Protein AF-A0A499UM05-F1 (afdb_monomer)

Secondary structure (DSSP, 8-state):
--HHHHHHHHHSGGGTT--HHHHHHHTTSSEEE-TTSPEEE-SHHHHHHHHT-TT----GGGS-GGG--S---S-TTSPPPGGGPPTTHHHHHHHHHHTTTSTTTSTTHHHHTHHHHHHHHHHHHHHHHHTTS------PPPPPPP-

Radius of gyration: 26.65 Å; Cα contacts (8 Å, |Δi|>4): 86; chains: 1; bounding box: 90×39×51 Å

Mean predicted aligned error: 11.07 Å

pLDDT: mean 81.7, std 16.02, range [41.0, 98.25]

Sequence (147 aa):
MTSVALLGQILDYANRADPYPLYAELRRTPVVRDESGPYLVSTYWEIHSLLHDPRVSSDIRNLAPEAKTGPRTDDPDLPPSFIRLDPPDHDRLRRLIMRTYGPPHSPRRVYGLHGEISGIVSGLIDRFRGGSGSTSSTTSPTPSPSP

Solvent-accessible surface area (backbone atoms only — not comparable to full-atom values): 9296 Å² total; per-residue (Å²): 132,57,67,61,62,51,53,52,48,66,71,32,75,88,32,66,87,65,46,60,67,58,52,55,58,44,43,77,52,41,71,40,75,34,94,70,54,47,76,48,72,58,37,70,70,63,48,55,50,51,78,69,36,89,87,60,73,58,29,71,88,74,51,54,81,66,49,75,77,72,84,79,85,66,60,87,92,49,81,77,62,59,84,38,41,47,81,68,60,23,59,54,50,49,54,62,58,40,41,68,57,30,69,91,72,19,69,54,49,66,66,63,45,48,63,61,53,50,50,54,52,50,55,55,53,51,51,64,65,61,70,79,72,78,86,76,76,88,75,82,8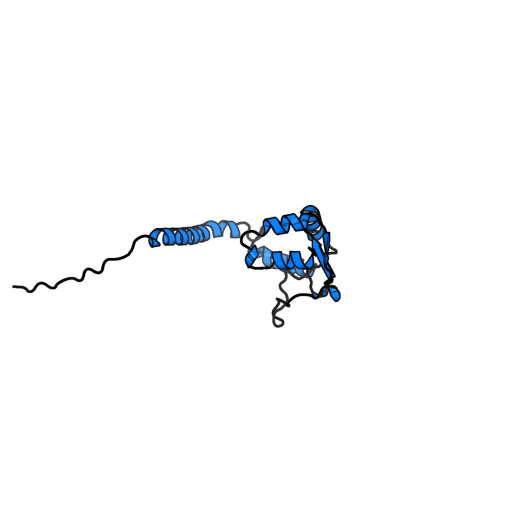5,80,87,82,85,83,133

InterPro domains:
  IPR036396 Cytochrome P450 superfamily [G3DSA:1.10.630.10] (3-140)
  IPR036396 Cytochrome P450 superfamily [SSF48264] (17-131)

Organism: NCBI:txid68175

Structure (mmCIF, N/CA/C/O backbone):
data_AF-A0A499UM05-F1
#
_entry.id   AF-A0A499UM05-F1
#
loop_
_atom_site.group_PDB
_atom_site.id
_atom_site.type_symbol
_atom_site.label_atom_id
_atom_site.label_alt_id
_atom_site.label_comp_id
_atom_site.label_asym_id
_atom_site.label_entity_id
_atom_site.label_seq_id
_atom_site.pdbx_PDB_ins_code
_atom_site.Cartn_x
_atom_site.Cartn_y
_atom_site.Cartn_z
_atom_site.occupancy
_atom_site.B_iso_or_equiv
_atom_site.auth_seq_id
_atom_site.auth_comp_id
_atom_site.auth_asym_id
_atom_site.auth_atom_id
_atom_site.pdbx_PDB_model_num
ATOM 1 N N . MET A 1 1 ? -1.057 -12.951 -24.882 1.00 57.72 1 MET A N 1
ATOM 2 C CA . MET A 1 1 ? -1.566 -11.581 -24.645 1.00 57.72 1 MET A CA 1
ATOM 3 C C . MET A 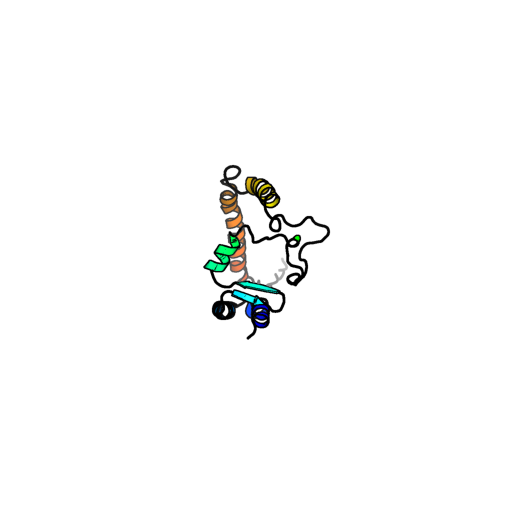1 1 ? -0.384 -10.681 -24.328 1.00 57.72 1 MET A C 1
ATOM 5 O O . MET A 1 1 ? 0.582 -11.185 -23.773 1.00 57.72 1 MET A O 1
ATOM 9 N N . THR A 1 2 ? -0.421 -9.401 -24.700 1.00 68.88 2 THR A N 1
ATOM 10 C CA . THR A 1 2 ? 0.614 -8.431 -24.292 1.00 68.88 2 THR A CA 1
ATOM 11 C C . THR A 1 2 ? 0.442 -8.053 -22.814 1.00 68.88 2 THR A C 1
ATOM 13 O O . THR A 1 2 ? -0.646 -8.228 -22.257 1.00 68.88 2 THR A O 1
ATOM 16 N N . SER A 1 3 ? 1.491 -7.531 -22.166 1.00 68.19 3 SER A N 1
ATOM 17 C CA . SER A 1 3 ? 1.424 -7.066 -20.767 1.00 68.19 3 SER A CA 1
ATOM 18 C C . SER A 1 3 ? 0.382 -5.967 -20.562 1.00 68.19 3 SER A C 1
ATOM 20 O O . SER A 1 3 ? -0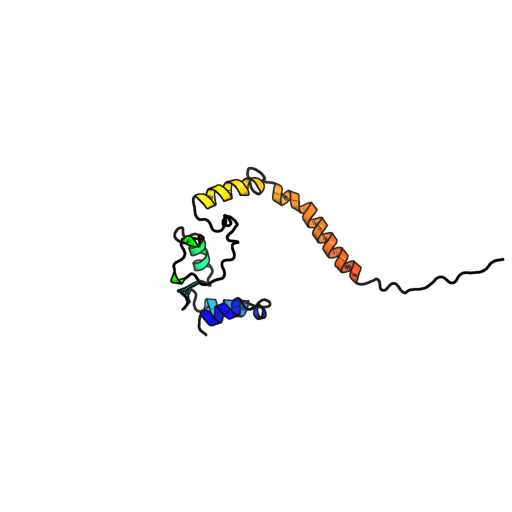.351 -6.010 -19.577 1.00 68.19 3 SER A O 1
ATOM 22 N N . VAL A 1 4 ? 0.262 -5.048 -21.527 1.00 70.56 4 VAL A N 1
ATOM 23 C CA . VAL A 1 4 ? -0.712 -3.945 -21.537 1.00 70.56 4 VAL A CA 1
ATOM 24 C C . VAL A 1 4 ? -2.141 -4.484 -21.439 1.00 70.56 4 VAL A C 1
ATOM 26 O O . VAL A 1 4 ? -2.931 -4.051 -20.600 1.00 70.56 4 VAL A O 1
ATOM 29 N N . ALA A 1 5 ? -2.472 -5.468 -22.283 1.00 77.81 5 ALA A N 1
ATOM 30 C CA . ALA A 1 5 ? -3.805 -6.061 -22.324 1.00 77.81 5 ALA A CA 1
ATOM 31 C C . ALA A 1 5 ? -4.138 -6.799 -21.019 1.00 77.81 5 ALA A C 1
ATOM 33 O O . ALA A 1 5 ? -5.278 -6.759 -20.559 1.00 77.81 5 ALA A O 1
ATOM 34 N N . LEU A 1 6 ? -3.141 -7.439 -20.400 1.00 83.75 6 LEU A N 1
ATOM 35 C CA . LEU A 1 6 ? -3.309 -8.137 -19.129 1.00 83.75 6 LEU A CA 1
ATOM 36 C C . LEU A 1 6 ? -3.490 -7.164 -17.954 1.00 83.75 6 LEU A C 1
ATOM 38 O O . LEU A 1 6 ? -4.374 -7.371 -17.126 1.00 83.75 6 LEU A O 1
ATOM 42 N N . LEU A 1 7 ? -2.714 -6.076 -17.898 1.00 82.62 7 LEU A N 1
ATOM 43 C CA . LEU A 1 7 ? -2.872 -5.033 -16.880 1.00 82.62 7 LEU A CA 1
ATOM 44 C C . LEU A 1 7 ? -4.244 -4.353 -16.980 1.00 82.62 7 LEU A C 1
ATOM 46 O O . LEU A 1 7 ? -4.902 -4.153 -15.961 1.00 82.62 7 LEU A O 1
ATOM 50 N N . GLY A 1 8 ? -4.708 -4.062 -18.199 1.00 85.44 8 GLY A N 1
ATOM 51 C CA . GLY A 1 8 ? -6.051 -3.529 -18.433 1.00 85.44 8 GLY A CA 1
ATOM 52 C C . GLY A 1 8 ? -7.148 -4.442 -17.879 1.00 85.44 8 GLY A C 1
ATOM 53 O O . GLY A 1 8 ? -8.034 -3.968 -17.174 1.00 85.44 8 GLY A O 1
ATOM 54 N N . GLN A 1 9 ? -7.050 -5.756 -18.109 1.00 89.88 9 GLN A N 1
ATOM 55 C CA . GLN A 1 9 ? -7.994 -6.729 -17.546 1.00 89.88 9 GLN A CA 1
ATOM 56 C C . GLN A 1 9 ? -7.924 -6.816 -16.018 1.00 89.88 9 GLN A C 1
ATOM 58 O O . GLN A 1 9 ? -8.962 -6.928 -15.374 1.00 89.88 9 GLN A O 1
ATOM 63 N N . ILE A 1 10 ? -6.729 -6.737 -15.428 1.00 88.25 10 ILE A N 1
ATOM 64 C CA . ILE A 1 10 ? -6.552 -6.734 -13.967 1.00 88.25 10 ILE A CA 1
ATOM 65 C C . ILE A 1 10 ? -7.239 -5.519 -13.326 1.00 88.25 10 ILE A C 1
ATOM 67 O O . ILE A 1 10 ? -7.791 -5.630 -12.232 1.00 88.25 10 ILE A O 1
ATOM 71 N N . LEU A 1 11 ? -7.197 -4.359 -13.986 1.00 88.00 11 LEU A N 1
ATOM 72 C CA . LEU A 1 11 ? -7.807 -3.123 -13.488 1.00 88.00 11 LEU A CA 1
ATOM 73 C C . LEU A 1 11 ? -9.311 -3.024 -13.792 1.00 88.00 11 LEU A C 1
ATOM 75 O O . LEU A 1 11 ? -10.009 -2.237 -13.142 1.00 88.00 11 LEU A O 1
ATOM 79 N N . ASP A 1 12 ? -9.811 -3.816 -14.744 1.00 92.00 12 ASP A N 1
ATOM 80 C CA . ASP A 1 12 ? -11.223 -3.862 -15.116 1.00 92.00 12 ASP A CA 1
ATOM 81 C C . ASP A 1 12 ? -12.094 -4.305 -13.931 1.00 92.00 12 ASP A C 1
ATOM 83 O O . ASP A 1 12 ? -11.835 -5.301 -13.247 1.00 92.00 12 ASP A O 1
ATOM 87 N N . TYR A 1 13 ? -13.174 -3.559 -13.704 1.00 93.56 13 TYR A N 1
ATOM 88 C CA . TYR A 1 13 ? -14.158 -3.857 -12.675 1.00 93.56 13 TYR A CA 1
ATOM 89 C C . TYR A 1 13 ? -14.764 -5.258 -12.844 1.00 93.56 13 TYR A C 1
ATOM 91 O O . TYR A 1 13 ? -15.038 -5.918 -11.841 1.00 93.56 13 TYR A O 1
ATOM 99 N N . ALA A 1 14 ? -14.918 -5.733 -14.085 1.00 94.88 14 ALA A N 1
ATOM 100 C CA . ALA A 1 14 ? -15.485 -7.044 -14.391 1.00 94.88 14 ALA A CA 1
ATOM 101 C C . ALA A 1 14 ? -14.694 -8.210 -13.768 1.00 94.88 14 ALA A C 1
ATOM 103 O O . ALA A 1 14 ? -15.288 -9.220 -13.396 1.00 94.88 14 ALA A O 1
ATOM 104 N N . ASN A 1 15 ? -13.377 -8.059 -13.588 1.00 94.56 15 ASN A N 1
ATOM 105 C CA . ASN A 1 15 ? -12.511 -9.115 -13.057 1.00 94.56 15 ASN A CA 1
ATOM 106 C C . ASN A 1 15 ? -12.272 -9.006 -11.543 1.00 94.56 15 ASN A C 1
ATOM 108 O O . ASN A 1 15 ? -11.608 -9.861 -10.964 1.00 94.56 15 ASN A O 1
ATOM 112 N N . ARG A 1 16 ? -12.824 -7.991 -10.859 1.00 93.56 16 ARG A N 1
ATOM 113 C CA . ARG A 1 16 ? -12.594 -7.782 -9.414 1.00 93.56 16 ARG A CA 1
ATOM 114 C C . ARG A 1 16 ? -13.112 -8.913 -8.532 1.00 93.56 16 ARG A C 1
ATOM 116 O O . ARG A 1 16 ? -12.599 -9.089 -7.432 1.00 93.56 16 ARG A O 1
ATOM 123 N N . ALA A 1 17 ? -14.131 -9.638 -8.991 1.00 96.50 17 ALA A N 1
ATOM 124 C CA . ALA A 1 17 ? -14.686 -10.767 -8.253 1.00 96.50 17 ALA A CA 1
ATOM 125 C C . ALA A 1 17 ? -13.699 -11.945 -8.172 1.00 96.50 17 ALA A C 1
ATOM 127 O O . ALA A 1 17 ? -13.653 -12.619 -7.147 1.00 96.50 17 ALA A O 1
ATOM 128 N N . ASP A 1 18 ? -12.901 -12.163 -9.223 1.00 95.88 18 ASP A N 1
ATOM 129 C CA . ASP A 1 18 ? -11.871 -13.203 -9.270 1.00 95.88 18 ASP A CA 1
ATOM 130 C C . ASP A 1 18 ? -10.673 -12.779 -10.148 1.00 95.88 18 ASP A C 1
ATOM 132 O O . ASP A 1 18 ? -10.562 -13.173 -11.312 1.00 95.88 18 ASP A O 1
ATOM 136 N N . PRO A 1 19 ? -9.747 -11.960 -9.614 1.00 95.12 19 PRO A N 1
ATOM 137 C CA . PRO A 1 19 ? -8.576 -11.504 -10.363 1.00 95.12 19 PRO A CA 1
ATOM 138 C C . PRO A 1 19 ? -7.426 -12.526 -10.348 1.00 95.12 19 PRO A C 1
ATOM 140 O O . PRO A 1 19 ? -6.406 -12.340 -11.018 1.00 95.12 19 PRO A O 1
ATOM 143 N N . TYR A 1 20 ? -7.539 -13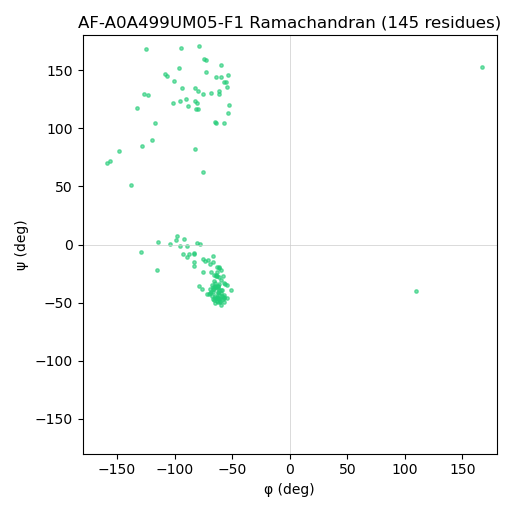.605 -9.567 1.00 95.19 20 TYR A N 1
ATOM 144 C CA . TYR A 1 20 ? -6.433 -14.526 -9.305 1.00 95.19 20 TYR A CA 1
ATOM 145 C C . TYR A 1 20 ? -5.933 -15.289 -10.542 1.00 95.19 20 TYR A C 1
ATOM 147 O O . TYR A 1 20 ? -4.709 -15.449 -10.649 1.00 95.19 20 TYR A O 1
ATOM 155 N N . PRO A 1 21 ? -6.789 -15.706 -11.500 1.00 95.31 21 PRO A N 1
ATOM 156 C CA . PRO A 1 21 ? -6.336 -16.281 -12.765 1.00 95.31 21 PRO A CA 1
ATOM 157 C C . PRO A 1 21 ? -5.451 -15.320 -13.570 1.00 95.31 21 PRO A C 1
ATOM 159 O O . PRO A 1 21 ? -4.426 -15.736 -14.110 1.00 95.31 21 PRO A O 1
ATOM 162 N N . LEU A 1 22 ? -5.782 -14.024 -13.586 1.00 93.06 22 LEU A N 1
ATOM 163 C CA . LEU A 1 22 ? -4.992 -13.003 -14.283 1.00 93.06 22 LEU A CA 1
ATOM 164 C C . LEU A 1 22 ? -3.635 -12.786 -13.606 1.00 93.06 22 LEU A C 1
ATOM 166 O O . LEU A 1 22 ? -2.608 -12.703 -14.279 1.00 93.06 22 LEU A O 1
ATOM 170 N N . TYR A 1 23 ? -3.593 -12.774 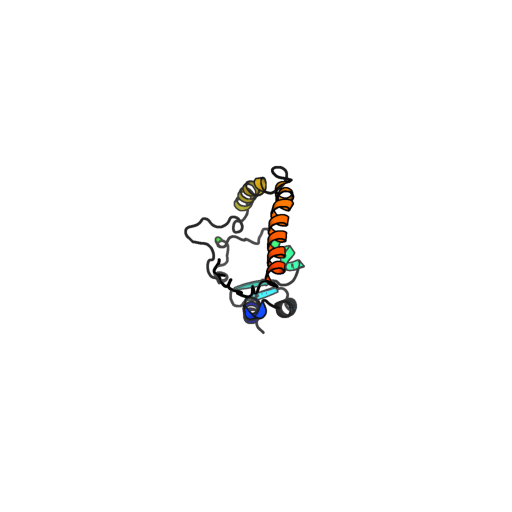-12.270 1.00 92.44 23 TYR A N 1
ATOM 171 C CA . TYR A 1 23 ? -2.321 -12.743 -11.545 1.00 92.44 23 TYR A CA 1
ATOM 172 C C . TYR A 1 23 ? -1.483 -14.008 -11.771 1.00 92.44 23 TYR A C 1
ATOM 174 O O . TYR A 1 23 ? -0.254 -13.932 -11.779 1.00 92.44 23 TYR A O 1
ATOM 182 N N . ALA A 1 24 ? -2.115 -15.173 -11.942 1.00 93.31 24 ALA A N 1
ATOM 183 C CA . ALA A 1 24 ? -1.412 -16.414 -12.256 1.00 93.31 24 ALA A CA 1
ATOM 184 C C . ALA A 1 24 ? -0.772 -16.368 -13.647 1.00 93.31 24 ALA A C 1
ATOM 186 O O . ALA A 1 24 ? 0.378 -16.782 -13.788 1.00 93.31 24 ALA A O 1
ATOM 187 N N . GLU A 1 25 ? -1.476 -15.812 -14.636 1.00 91.50 25 GLU A N 1
ATOM 188 C CA . GLU A 1 25 ? -0.916 -15.553 -15.963 1.00 91.50 25 GLU A CA 1
ATOM 189 C C . GLU A 1 25 ? 0.264 -14.585 -15.882 1.00 91.50 25 GLU A C 1
ATOM 191 O O . GLU A 1 25 ? 1.342 -14.866 -16.404 1.00 91.50 25 GLU A O 1
ATOM 196 N N . LEU A 1 26 ? 0.104 -13.484 -15.145 1.00 88.94 26 LEU A N 1
ATOM 197 C CA . LEU A 1 26 ? 1.143 -12.469 -15.026 1.00 88.94 26 LEU A CA 1
ATOM 198 C C . LEU A 1 26 ? 2.431 -13.016 -14.389 1.00 88.94 26 LEU A C 1
ATOM 200 O O . LEU A 1 26 ? 3.532 -12.635 -14.780 1.00 88.94 26 LEU A O 1
ATOM 204 N N . ARG A 1 27 ? 2.317 -13.954 -13.443 1.00 91.75 27 ARG A N 1
ATOM 205 C CA . ARG A 1 27 ? 3.472 -14.614 -12.811 1.00 91.75 27 ARG A CA 1
ATOM 206 C C . ARG A 1 27 ? 4.281 -15.506 -13.753 1.00 91.75 27 ARG A C 1
ATOM 208 O O . ARG A 1 27 ? 5.408 -15.848 -13.409 1.00 91.75 27 ARG A O 1
ATOM 215 N N . ARG A 1 28 ? 3.759 -15.870 -14.933 1.00 91.44 28 ARG A N 1
ATOM 216 C CA . ARG A 1 28 ? 4.524 -16.618 -15.952 1.00 91.44 28 ARG A CA 1
ATOM 217 C C . ARG A 1 28 ? 5.644 -15.781 -16.564 1.00 91.44 28 ARG A C 1
ATOM 219 O O . ARG A 1 28 ? 6.628 -16.347 -17.028 1.00 91.44 28 ARG A O 1
ATOM 226 N N . THR A 1 29 ? 5.514 -14.454 -16.517 1.00 89.12 29 THR A N 1
ATOM 227 C CA . THR A 1 29 ? 6.562 -13.511 -16.921 1.00 89.12 29 THR A CA 1
ATOM 228 C C . THR A 1 29 ? 6.775 -12.507 -15.780 1.00 89.12 29 THR A C 1
ATOM 230 O O . THR A 1 29 ? 6.142 -11.456 -15.762 1.00 89.12 29 THR A O 1
ATOM 233 N N . PRO A 1 30 ? 7.614 -12.845 -14.780 1.00 84.88 30 PRO A N 1
ATOM 234 C CA . PRO A 1 30 ? 7.698 -12.142 -13.493 1.00 84.88 30 PRO A CA 1
ATOM 235 C C . PRO A 1 30 ? 7.945 -10.632 -13.560 1.00 84.88 30 PRO A C 1
ATOM 237 O O . PRO A 1 30 ? 7.441 -9.885 -12.721 1.00 84.88 30 PRO A O 1
ATOM 240 N N . VAL A 1 31 ? 8.727 -10.197 -14.550 1.00 90.75 31 VAL A N 1
ATOM 241 C CA . VAL A 1 31 ? 9.059 -8.796 -14.804 1.00 90.75 31 VAL A CA 1
ATOM 242 C C . VAL A 1 31 ? 8.858 -8.531 -16.286 1.00 90.75 31 VAL A C 1
ATOM 244 O O . VAL A 1 31 ? 9.544 -9.121 -17.122 1.00 90.75 31 VAL A O 1
ATOM 247 N N . VAL A 1 32 ? 7.927 -7.639 -16.617 1.00 87.12 32 VAL A N 1
ATOM 248 C CA . VAL A 1 32 ? 7.668 -7.229 -18.000 1.00 87.12 32 VAL A CA 1
ATOM 249 C C . VAL A 1 32 ? 7.740 -5.721 -18.095 1.00 87.12 32 VAL A C 1
ATOM 251 O O . VAL A 1 32 ? 7.109 -5.016 -17.313 1.00 87.12 32 VAL A O 1
ATOM 254 N N . ARG A 1 33 ? 8.508 -5.220 -19.062 1.00 83.56 33 ARG A N 1
ATOM 255 C CA . ARG A 1 33 ? 8.458 -3.808 -19.419 1.00 83.56 33 ARG A CA 1
ATOM 256 C C . ARG A 1 33 ? 7.261 -3.585 -20.326 1.00 83.56 33 ARG A C 1
ATOM 258 O O . ARG A 1 33 ? 7.163 -4.204 -21.382 1.00 83.56 33 ARG A O 1
ATOM 265 N N . ASP A 1 34 ? 6.373 -2.712 -19.895 1.00 75.94 34 ASP A N 1
ATOM 266 C CA . ASP A 1 34 ? 5.221 -2.316 -20.672 1.00 75.94 34 ASP A CA 1
ATOM 267 C C . ASP A 1 34 ? 5.629 -1.414 -21.842 1.00 75.94 34 ASP A C 1
ATOM 269 O O . ASP A 1 34 ? 6.585 -0.638 -21.746 1.00 75.94 34 ASP A O 1
ATOM 273 N N . GLU A 1 35 ? 4.889 -1.490 -22.948 1.00 74.19 35 GLU A N 1
ATOM 274 C CA . GLU A 1 35 ? 5.127 -0.639 -24.122 1.00 74.19 35 GLU A CA 1
ATOM 275 C C . GLU A 1 35 ? 4.947 0.848 -23.790 1.00 74.19 35 GLU A C 1
ATOM 277 O O . GLU A 1 35 ? 5.614 1.695 -24.382 1.00 74.19 35 GLU A O 1
ATOM 282 N N . SER A 1 36 ? 4.110 1.166 -22.793 1.00 69.06 36 SER A N 1
ATOM 283 C CA . SER A 1 36 ? 3.931 2.530 -22.289 1.00 69.06 36 SER A CA 1
ATOM 284 C C . SER A 1 36 ? 5.057 3.013 -21.366 1.00 69.06 36 SER A C 1
ATOM 286 O O . SER A 1 36 ? 4.992 4.136 -20.882 1.00 69.06 36 SER A O 1
ATOM 288 N N . GLY A 1 37 ? 6.089 2.196 -21.109 1.00 73.19 37 GLY A N 1
ATOM 289 C CA . GLY A 1 37 ? 7.259 2.566 -20.306 1.00 73.19 37 GLY A CA 1
ATOM 290 C C . GLY A 1 37 ? 7.411 1.909 -18.921 1.00 73.19 37 GLY A C 1
ATOM 291 O O . GLY A 1 37 ? 8.557 1.579 -18.588 1.00 73.19 37 GLY A O 1
ATOM 292 N N . PRO A 1 38 ? 6.357 1.702 -18.100 1.00 79.50 38 PRO A N 1
ATOM 293 C CA . PRO A 1 38 ? 6.510 1.183 -16.742 1.00 79.50 38 PRO A CA 1
ATOM 294 C C . PRO A 1 38 ? 6.869 -0.307 -16.717 1.00 79.50 38 PRO A C 1
ATOM 296 O O . PRO A 1 38 ? 6.612 -1.054 -17.657 1.00 79.50 38 PRO A O 1
ATOM 299 N N . TYR A 1 39 ? 7.447 -0.758 -15.604 1.00 87.44 39 TYR A N 1
ATOM 300 C CA . TYR A 1 39 ? 7.668 -2.181 -15.349 1.00 87.44 39 TYR A CA 1
ATOM 301 C C . TYR A 1 39 ? 6.508 -2.763 -14.548 1.00 87.44 39 TYR A C 1
ATOM 303 O O . TYR A 1 39 ? 6.088 -2.199 -13.538 1.00 87.44 39 TYR A O 1
ATOM 311 N N . LEU A 1 40 ? 6.035 -3.927 -14.975 1.00 88.31 40 LEU A N 1
ATOM 312 C CA . LEU A 1 40 ? 5.080 -4.747 -14.253 1.00 88.31 40 LEU A CA 1
ATOM 313 C C . LEU A 1 40 ? 5.825 -5.897 -13.576 1.00 88.31 40 LEU A C 1
ATOM 315 O O . LEU A 1 40 ? 6.505 -6.676 -14.243 1.00 88.31 40 LEU A O 1
ATOM 319 N N . VAL A 1 41 ? 5.697 -5.985 -12.253 1.00 92.81 41 VAL A N 1
ATOM 320 C CA . VAL A 1 41 ? 6.388 -6.966 -11.406 1.00 92.81 41 VAL A CA 1
ATOM 321 C C . VAL A 1 41 ? 5.348 -7.765 -10.631 1.00 92.81 41 VAL A C 1
ATOM 323 O O . VAL A 1 41 ? 4.458 -7.177 -10.019 1.00 92.81 41 VAL A O 1
ATOM 326 N N . SER A 1 42 ? 5.422 -9.097 -10.678 1.00 92.50 42 SER A N 1
ATOM 327 C CA . SER A 1 42 ? 4.295 -9.958 -10.276 1.00 92.50 42 SER A CA 1
ATOM 328 C C . SER A 1 42 ? 4.622 -11.063 -9.275 1.00 92.50 42 SER A C 1
ATOM 330 O O . SER A 1 42 ? 3.719 -11.744 -8.777 1.00 92.50 42 SER A O 1
ATOM 332 N N . THR A 1 43 ? 5.897 -11.241 -8.950 1.00 94.06 43 THR A N 1
ATOM 333 C CA . THR A 1 43 ? 6.394 -12.277 -8.045 1.00 94.06 43 THR A CA 1
ATOM 334 C C . THR A 1 43 ? 6.850 -11.685 -6.716 1.00 94.06 43 THR A C 1
ATOM 336 O O . THR A 1 43 ? 7.330 -10.556 -6.628 1.00 94.06 43 THR A O 1
ATOM 339 N N . TYR A 1 44 ? 6.661 -12.462 -5.648 1.00 95.12 44 TYR A N 1
ATOM 340 C CA . TYR A 1 44 ? 6.841 -11.994 -4.275 1.00 95.12 44 TYR A CA 1
ATOM 341 C C . TYR A 1 44 ? 8.245 -11.446 -4.002 1.00 95.12 44 TYR A C 1
ATOM 343 O O . TYR A 1 44 ? 8.372 -10.371 -3.423 1.00 95.12 44 TYR A O 1
ATOM 351 N N . TRP A 1 45 ? 9.294 -12.165 -4.410 1.00 95.69 45 TRP A N 1
ATOM 352 C CA . TRP A 1 45 ? 10.671 -11.798 -4.075 1.00 95.69 45 TRP A CA 1
ATOM 353 C C . TRP A 1 45 ? 11.129 -10.531 -4.795 1.00 95.69 45 TRP A C 1
ATOM 355 O O . TRP A 1 45 ? 11.792 -9.690 -4.189 1.00 95.69 45 TRP A O 1
ATOM 365 N N . GLU A 1 46 ? 10.727 -10.353 -6.049 1.00 95.38 46 GLU A N 1
ATOM 366 C CA . GLU A 1 46 ? 10.992 -9.159 -6.843 1.00 95.38 46 GLU A CA 1
ATOM 367 C C . GLU A 1 46 ? 10.257 -7.947 -6.260 1.00 95.38 46 GLU A C 1
ATOM 369 O O . GLU A 1 46 ? 10.879 -6.911 -6.032 1.00 95.38 46 GLU A O 1
ATOM 374 N N . ILE A 1 47 ? 8.968 -8.091 -5.920 1.00 95.62 47 ILE A N 1
ATOM 375 C CA . ILE A 1 47 ? 8.191 -7.031 -5.256 1.00 95.62 47 ILE A CA 1
ATOM 376 C C . ILE A 1 47 ? 8.823 -6.674 -3.908 1.00 95.62 47 ILE A C 1
ATOM 378 O O . ILE A 1 47 ? 9.071 -5.504 -3.629 1.00 95.62 47 ILE A O 1
ATOM 382 N N . HIS A 1 48 ? 9.117 -7.672 -3.074 1.00 96.44 48 HIS A N 1
ATOM 383 C CA . HIS A 1 48 ? 9.713 -7.462 -1.759 1.00 96.44 48 HIS A CA 1
ATOM 384 C C . HIS A 1 48 ? 11.066 -6.746 -1.855 1.00 96.44 48 HIS A C 1
ATOM 386 O O . HIS A 1 48 ? 11.336 -5.845 -1.064 1.00 96.44 48 HIS A O 1
ATOM 392 N N . SER A 1 49 ? 11.906 -7.124 -2.820 1.00 95.81 49 SER A N 1
ATOM 393 C CA . SER A 1 49 ? 13.208 -6.487 -3.034 1.00 95.81 49 SER A CA 1
ATOM 394 C C . SER A 1 49 ? 13.054 -5.026 -3.458 1.00 95.81 49 SER A C 1
ATOM 396 O O . SER A 1 49 ? 13.720 -4.165 -2.894 1.00 95.81 49 SER A O 1
ATOM 398 N N . LEU A 1 50 ? 12.132 -4.729 -4.381 1.00 95.00 50 LEU A N 1
ATOM 399 C CA . LEU A 1 50 ? 11.871 -3.360 -4.841 1.00 95.00 50 LEU A CA 1
ATOM 400 C C . LEU A 1 50 ? 11.282 -2.467 -3.746 1.00 95.00 50 LEU A C 1
ATOM 402 O O . LEU A 1 50 ? 11.675 -1.311 -3.641 1.00 95.00 50 LEU A O 1
ATOM 406 N N . LEU A 1 51 ? 10.394 -2.998 -2.898 1.00 93.94 51 LEU A N 1
ATOM 407 C CA . LEU A 1 51 ? 9.810 -2.256 -1.771 1.00 93.94 51 LEU A CA 1
ATOM 408 C C . LEU A 1 51 ? 10.852 -1.782 -0.743 1.00 93.94 51 LEU A C 1
ATOM 410 O O . LEU A 1 51 ? 10.559 -0.880 0.038 1.00 93.94 51 LEU A O 1
ATOM 414 N N . HIS A 1 52 ? 12.043 -2.385 -0.731 1.00 93.00 52 HIS A N 1
ATOM 415 C CA . HIS A 1 52 ? 13.135 -2.040 0.180 1.00 93.00 52 HIS A CA 1
ATOM 416 C C . HIS A 1 52 ? 14.362 -1.459 -0.540 1.00 93.00 52 HIS A C 1
ATOM 418 O O . HIS A 1 52 ? 15.369 -1.178 0.113 1.00 93.00 52 HIS A O 1
ATOM 424 N N . ASP A 1 53 ? 14.313 -1.286 -1.863 1.00 94.94 53 ASP A N 1
ATOM 425 C CA . ASP A 1 53 ? 15.426 -0.729 -2.628 1.00 94.94 53 ASP A CA 1
ATOM 426 C C . ASP A 1 53 ? 15.408 0.807 -2.526 1.00 94.94 53 ASP A C 1
ATOM 428 O O . ASP A 1 53 ? 14.468 1.437 -3.014 1.00 94.94 53 ASP A O 1
ATOM 432 N N . PRO A 1 54 ? 16.439 1.449 -1.943 1.00 90.69 54 PRO A N 1
ATOM 433 C CA . PRO A 1 54 ? 16.471 2.903 -1.768 1.00 90.69 54 PRO A CA 1
ATOM 434 C C . PRO A 1 54 ? 16.551 3.684 -3.089 1.00 90.69 54 PRO A C 1
ATOM 436 O O . PRO A 1 54 ? 16.436 4.907 -3.081 1.00 90.69 54 PRO A O 1
ATOM 439 N N . ARG A 1 55 ? 16.780 3.009 -4.223 1.00 91.75 55 ARG A N 1
ATOM 440 C CA . ARG A 1 55 ? 16.774 3.622 -5.559 1.00 91.75 55 ARG A CA 1
ATOM 441 C C . ARG A 1 55 ? 15.363 3.753 -6.134 1.00 91.75 55 ARG A C 1
ATOM 443 O O . ARG A 1 55 ? 15.187 4.462 -7.123 1.00 91.75 55 ARG A O 1
ATOM 450 N N . VAL A 1 56 ? 14.379 3.057 -5.563 1.00 91.56 56 VAL A N 1
ATOM 451 C CA . VAL A 1 56 ? 12.979 3.122 -5.989 1.00 91.56 56 VAL A CA 1
ATOM 452 C C . VAL A 1 56 ? 12.292 4.258 -5.237 1.00 91.56 56 VAL A C 1
ATOM 454 O O . VAL A 1 56 ? 12.216 4.257 -4.013 1.00 91.56 56 VAL A O 1
ATOM 457 N N . SER A 1 57 ? 11.794 5.233 -5.992 1.00 91.00 57 SER A N 1
ATOM 458 C CA . SER A 1 57 ? 11.154 6.440 -5.470 1.00 91.00 57 SER A CA 1
ATOM 459 C C . SER A 1 57 ? 9.631 6.329 -5.535 1.00 91.00 57 SER A C 1
ATOM 461 O O . SER A 1 57 ? 9.079 5.829 -6.517 1.00 91.00 57 SER A O 1
ATOM 463 N N . SER A 1 58 ? 8.950 6.826 -4.500 1.00 88.75 58 SER A N 1
ATOM 464 C CA . SER A 1 58 ? 7.488 7.010 -4.505 1.00 88.75 58 SER A CA 1
ATOM 465 C C . SER A 1 58 ? 7.071 8.411 -4.972 1.00 88.75 58 SER A C 1
ATOM 467 O O . SER A 1 58 ? 5.882 8.671 -5.194 1.00 88.75 58 SER A O 1
ATOM 469 N N . ASP A 1 59 ? 8.039 9.313 -5.136 1.00 88.44 59 ASP A N 1
ATOM 470 C CA . ASP A 1 59 ? 7.830 10.685 -5.575 1.00 88.44 59 ASP A CA 1
ATOM 471 C C . ASP A 1 59 ? 7.641 10.760 -7.093 1.00 88.44 59 ASP A C 1
ATOM 473 O O . ASP A 1 59 ? 8.547 10.496 -7.884 1.00 88.44 59 ASP A O 1
ATOM 477 N N . ILE A 1 60 ? 6.451 11.193 -7.519 1.00 80.56 60 ILE A N 1
ATOM 478 C CA . ILE A 1 60 ? 6.106 11.347 -8.942 1.00 80.56 60 ILE A CA 1
ATOM 479 C C . ILE A 1 60 ? 7.068 12.299 -9.656 1.00 80.56 60 ILE A C 1
ATOM 481 O O . ILE A 1 60 ? 7.248 12.204 -10.869 1.00 80.56 60 ILE A O 1
ATOM 485 N N . ARG A 1 61 ? 7.678 13.250 -8.941 1.00 82.25 61 ARG A N 1
ATOM 486 C CA . ARG A 1 61 ? 8.629 14.196 -9.538 1.00 82.25 61 ARG A CA 1
ATOM 487 C C . ARG A 1 61 ? 9.871 13.487 -10.077 1.00 82.25 61 ARG A C 1
ATOM 489 O O . ARG A 1 61 ? 10.463 13.984 -11.030 1.00 82.25 61 ARG A O 1
ATOM 496 N N . ASN A 1 62 ? 10.206 12.323 -9.522 1.00 85.12 62 ASN A N 1
ATOM 497 C CA . ASN A 1 62 ? 11.308 11.471 -9.964 1.00 85.12 62 ASN A CA 1
ATOM 498 C C . ASN A 1 62 ? 10.886 10.468 -11.050 1.00 85.12 62 ASN A C 1
ATOM 500 O O . ASN A 1 62 ? 11.714 9.699 -11.538 1.00 85.12 62 ASN A O 1
ATOM 504 N N . LEU A 1 63 ? 9.609 10.461 -11.444 1.00 79.94 63 LEU A N 1
ATOM 505 C CA . LEU A 1 63 ? 9.105 9.569 -12.476 1.00 79.94 63 LEU A CA 1
ATOM 506 C C . LEU A 1 63 ? 9.690 9.948 -13.837 1.00 79.94 63 LEU A C 1
ATOM 508 O O . LEU A 1 63 ? 9.623 11.108 -14.263 1.00 79.94 63 LEU A O 1
ATOM 512 N N . ALA A 1 64 ? 10.216 8.945 -14.538 1.00 73.38 64 ALA A N 1
ATOM 513 C CA . ALA A 1 64 ? 10.722 9.118 -15.889 1.00 73.38 64 ALA A CA 1
ATOM 514 C C . ALA A 1 64 ? 9.624 9.715 -16.799 1.00 73.38 64 ALA A C 1
ATOM 516 O O . ALA A 1 64 ? 8.457 9.329 -16.666 1.00 73.38 64 ALA A O 1
ATOM 517 N N . PRO A 1 65 ? 9.949 10.659 -17.703 1.00 69.00 65 PRO A N 1
ATOM 518 C CA . PRO A 1 65 ? 8.969 11.306 -18.578 1.00 69.00 65 PRO A CA 1
ATOM 519 C C . PRO A 1 65 ? 8.072 10.320 -19.332 1.00 69.00 65 PRO A C 1
ATOM 521 O O . PRO A 1 65 ? 6.870 10.547 -19.433 1.00 69.00 65 PRO A O 1
ATOM 524 N N . GLU A 1 66 ? 8.649 9.213 -19.796 1.00 65.00 66 GLU A N 1
ATOM 525 C CA . GLU A 1 66 ? 7.970 8.119 -20.487 1.00 65.00 66 GLU A CA 1
ATOM 526 C C . GLU A 1 66 ? 6.978 7.347 -19.608 1.00 65.00 66 GLU A C 1
ATOM 528 O O . GLU A 1 66 ? 6.010 6.811 -20.125 1.00 65.00 66 GLU A O 1
ATOM 533 N N . ALA A 1 67 ? 7.167 7.326 -18.287 1.00 63.28 67 ALA A N 1
ATOM 534 C CA . ALA A 1 67 ? 6.311 6.602 -17.349 1.00 63.28 67 ALA A CA 1
ATOM 535 C C . ALA A 1 67 ? 5.167 7.466 -16.784 1.00 63.28 67 ALA A C 1
ATOM 537 O O . ALA A 1 67 ? 4.422 7.012 -15.916 1.00 63.28 67 ALA A O 1
ATOM 538 N N . LYS A 1 68 ? 5.002 8.711 -17.259 1.00 62.94 68 LYS A N 1
ATOM 539 C CA . LYS A 1 68 ? 3.903 9.615 -16.873 1.00 62.94 68 LYS A CA 1
ATOM 540 C C . LYS A 1 68 ? 2.588 9.205 -17.544 1.00 62.94 68 LYS A C 1
ATOM 542 O O . LYS A 1 68 ? 2.010 9.956 -18.325 1.00 62.94 68 LYS A O 1
ATOM 547 N N . THR A 1 69 ? 2.107 8.009 -17.241 1.00 56.19 69 THR A N 1
ATOM 548 C CA . THR A 1 69 ? 0.879 7.440 -17.796 1.00 56.19 69 THR A CA 1
ATOM 549 C C . THR A 1 69 ? -0.102 7.151 -16.664 1.00 56.19 69 THR A C 1
ATOM 551 O O . THR A 1 69 ? -0.115 6.089 -16.054 1.00 56.19 69 THR A O 1
ATOM 554 N N . GLY A 1 70 ? -0.932 8.142 -16.336 1.00 56.72 70 GLY A N 1
ATOM 555 C CA . GLY A 1 70 ? -2.022 7.973 -15.376 1.00 56.72 70 GLY A CA 1
ATOM 556 C C . GLY A 1 70 ? -2.637 9.300 -14.929 1.00 56.72 70 GLY A C 1
ATOM 557 O O . GLY A 1 70 ? -1.954 10.328 -14.944 1.00 56.72 70 GLY A O 1
ATOM 558 N N . PRO A 1 71 ? -3.923 9.315 -14.533 1.00 49.69 71 PRO A N 1
ATOM 559 C CA . PRO A 1 71 ? -4.530 10.501 -13.950 1.00 49.69 71 PRO A CA 1
ATOM 560 C C . PRO A 1 71 ? -3.788 10.864 -12.661 1.00 49.69 71 PRO A C 1
ATOM 562 O O . PRO A 1 71 ? -3.574 10.024 -11.785 1.00 49.69 71 PRO A O 1
ATOM 565 N N . ARG A 1 72 ? -3.382 12.129 -12.543 1.00 57.50 72 ARG A N 1
ATOM 566 C CA . ARG A 1 72 ? -2.830 12.668 -11.301 1.00 57.50 72 ARG A CA 1
ATOM 567 C C . ARG A 1 72 ? -3.949 12.648 -10.260 1.00 57.50 72 ARG A C 1
ATOM 569 O O . ARG A 1 72 ? -4.890 13.423 -10.348 1.00 57.50 72 ARG A O 1
ATOM 576 N N . THR A 1 73 ? -3.865 11.708 -9.324 1.00 56.34 73 THR A N 1
ATOM 577 C CA . THR A 1 73 ? -4.869 11.499 -8.267 1.00 56.34 73 THR A CA 1
ATOM 578 C C . THR A 1 73 ? -4.796 12.538 -7.156 1.00 56.34 73 THR A C 1
ATOM 580 O O . THR A 1 73 ? -5.687 12.586 -6.314 1.00 56.34 73 THR A O 1
ATOM 583 N N . ASP A 1 74 ? -3.722 13.326 -7.125 1.00 62.09 74 ASP A N 1
ATOM 584 C CA . ASP A 1 74 ? -3.517 14.339 -6.102 1.00 62.09 74 ASP A CA 1
ATOM 585 C C . ASP A 1 74 ? -4.132 15.651 -6.572 1.00 62.09 74 ASP A C 1
ATOM 587 O O . ASP A 1 74 ? -3.792 16.155 -7.650 1.00 62.09 74 ASP A O 1
ATOM 591 N N . ASP A 1 75 ? -5.010 16.190 -5.731 1.00 64.25 75 ASP A N 1
ATOM 592 C CA . ASP A 1 75 ? -5.539 17.538 -5.862 1.00 64.25 75 ASP A CA 1
ATOM 593 C C . ASP A 1 75 ? -4.363 18.527 -5.990 1.00 64.25 75 ASP A C 1
ATOM 595 O O . ASP A 1 75 ? -3.497 18.552 -5.107 1.00 64.25 75 ASP A O 1
ATOM 599 N N . PRO A 1 76 ? -4.260 19.295 -7.091 1.00 66.81 76 PRO A N 1
ATOM 600 C CA . PRO A 1 76 ? -3.171 20.245 -7.280 1.00 66.81 76 PRO A CA 1
ATOM 601 C C . PRO A 1 76 ? -3.129 21.337 -6.204 1.00 66.81 76 PRO A C 1
ATOM 603 O O . PRO A 1 76 ? -2.058 21.914 -6.009 1.00 66.81 76 PRO A O 1
ATOM 606 N N . ASP A 1 77 ? -4.240 21.579 -5.504 1.00 72.00 77 ASP A N 1
ATOM 607 C CA . ASP A 1 77 ? -4.353 22.601 -4.464 1.00 72.00 77 ASP A CA 1
ATOM 608 C C . ASP A 1 77 ? -3.931 22.088 -3.076 1.00 72.00 77 ASP A C 1
ATOM 610 O O . ASP A 1 77 ? -3.785 22.873 -2.134 1.00 72.00 77 ASP A O 1
ATOM 614 N N . LEU A 1 78 ? -3.684 20.779 -2.932 1.00 69.81 78 LEU A N 1
ATOM 615 C CA . LEU A 1 78 ? -3.213 20.173 -1.691 1.00 69.81 78 LEU A CA 1
ATOM 616 C C . LEU A 1 78 ? -1.733 19.779 -1.775 1.00 69.81 78 LEU A C 1
ATOM 618 O O . LEU A 1 78 ? -1.248 19.323 -2.815 1.00 69.81 78 LEU A O 1
ATOM 622 N N . PRO A 1 79 ? -0.983 19.901 -0.663 1.00 68.62 79 PRO A N 1
ATOM 623 C CA . PRO A 1 79 ? 0.355 19.339 -0.599 1.00 68.62 79 PRO A CA 1
ATOM 624 C C . PRO A 1 79 ? 0.292 17.818 -0.828 1.00 68.62 79 PRO A C 1
ATOM 626 O O . PRO A 1 79 ? -0.655 17.167 -0.371 1.00 68.62 79 PRO A O 1
ATOM 629 N N . PRO A 1 80 ? 1.298 17.231 -1.503 1.00 70.81 80 PRO A N 1
ATOM 630 C CA . PRO A 1 80 ? 1.321 15.801 -1.773 1.00 70.81 80 PRO A CA 1
ATOM 631 C C . PRO A 1 80 ? 1.233 15.011 -0.468 1.00 70.81 80 PRO A C 1
ATOM 633 O O . PRO A 1 80 ? 1.857 15.361 0.540 1.00 70.81 80 PRO A O 1
ATOM 636 N N . SER A 1 81 ? 0.462 13.922 -0.492 1.00 84.31 81 SER A N 1
ATOM 637 C CA . SER A 1 81 ? 0.390 13.002 0.641 1.00 84.31 81 SER A CA 1
ATOM 638 C C . SER A 1 81 ? 1.795 12.533 1.012 1.00 84.31 81 SER A C 1
ATOM 640 O O . SER A 1 81 ? 2.571 12.152 0.136 1.00 84.31 81 SER A O 1
ATOM 642 N N . PHE A 1 82 ? 2.122 12.515 2.309 1.00 87.75 82 PHE A N 1
ATOM 643 C CA . PHE A 1 82 ? 3.477 12.174 2.754 1.00 87.75 82 PHE A CA 1
ATOM 644 C C . PHE A 1 82 ? 3.916 10.766 2.322 1.00 87.75 82 PHE A C 1
ATOM 646 O O . PHE A 1 82 ? 5.111 10.526 2.227 1.00 87.75 82 PHE A O 1
ATOM 653 N N . ILE A 1 83 ? 2.973 9.860 2.019 1.00 87.75 83 ILE A N 1
ATOM 654 C CA . ILE A 1 83 ? 3.250 8.518 1.477 1.00 87.75 83 ILE A CA 1
ATOM 655 C C . ILE A 1 83 ? 3.915 8.551 0.090 1.00 87.75 83 ILE A C 1
ATOM 657 O O . ILE A 1 83 ? 4.501 7.563 -0.330 1.00 87.75 83 ILE A O 1
ATOM 661 N N . ARG A 1 84 ? 3.815 9.679 -0.623 1.00 88.50 84 ARG A N 1
ATOM 662 C CA . ARG A 1 84 ? 4.434 9.914 -1.935 1.00 88.50 84 ARG A CA 1
ATOM 663 C C . ARG A 1 84 ? 5.747 10.686 -1.841 1.00 88.50 84 ARG A C 1
ATOM 665 O O . ARG A 1 84 ? 6.249 11.148 -2.857 1.00 88.50 84 ARG A O 1
ATOM 672 N N . LEU A 1 85 ? 6.256 10.915 -0.636 1.00 90.69 85 LEU A N 1
ATOM 673 C CA . LEU A 1 85 ? 7.554 11.543 -0.438 1.00 90.69 85 LEU A CA 1
ATOM 674 C C . LEU A 1 85 ? 8.606 10.458 -0.240 1.00 90.69 85 LEU A C 1
ATOM 676 O O . LEU A 1 85 ? 8.314 9.391 0.297 1.00 90.69 85 LEU A O 1
ATOM 680 N N . ASP A 1 86 ? 9.837 10.775 -0.612 1.00 91.88 86 ASP A N 1
ATOM 681 C CA . ASP A 1 86 ? 11.002 9.966 -0.275 1.00 91.88 86 ASP A CA 1
ATOM 682 C C . ASP A 1 86 ? 11.675 10.501 1.008 1.00 91.88 86 ASP A C 1
ATOM 684 O O . ASP A 1 86 ? 11.344 11.594 1.501 1.00 91.88 86 ASP A O 1
ATOM 688 N N . PRO A 1 87 ? 12.624 9.754 1.601 1.00 91.75 87 PRO A N 1
ATOM 689 C CA . PRO A 1 87 ? 13.519 10.303 2.611 1.00 91.75 87 PRO A CA 1
ATOM 690 C C . PRO A 1 87 ? 14.243 11.575 2.122 1.00 91.75 87 PRO A C 1
ATOM 692 O O . PRO A 1 87 ? 14.599 11.665 0.947 1.00 91.75 87 PRO A O 1
ATOM 695 N N . PRO A 1 88 ? 14.510 12.556 3.009 1.00 93.12 88 PRO A N 1
ATOM 696 C CA . PRO A 1 88 ? 14.278 12.532 4.459 1.00 93.12 88 PRO A CA 1
ATOM 697 C C . PRO A 1 88 ? 12.885 13.026 4.897 1.00 93.12 88 PRO A C 1
ATOM 699 O O . PRO A 1 88 ? 12.522 12.878 6.071 1.00 93.12 88 PRO A O 1
ATOM 702 N N . ASP A 1 89 ? 12.106 13.626 3.995 1.00 93.00 89 ASP A N 1
ATOM 703 C CA . ASP A 1 89 ? 10.836 14.274 4.342 1.00 93.00 89 ASP A CA 1
ATOM 704 C C . ASP A 1 89 ? 9.770 13.259 4.760 1.00 93.00 89 ASP A C 1
ATOM 706 O O . ASP A 1 89 ? 9.098 13.457 5.781 1.00 93.00 89 ASP A O 1
ATOM 710 N N . HIS A 1 90 ? 9.678 12.129 4.047 1.00 93.38 90 HIS A N 1
ATOM 711 C CA . HIS A 1 90 ? 8.821 11.013 4.447 1.00 93.38 90 HIS A CA 1
ATOM 712 C C . HIS A 1 90 ? 9.122 10.558 5.877 1.00 93.38 90 HIS A C 1
ATOM 714 O O . HIS A 1 90 ? 8.208 10.435 6.693 1.00 93.38 90 HIS A O 1
ATOM 720 N N . ASP A 1 91 ? 10.398 10.391 6.228 1.00 92.94 91 ASP A N 1
ATOM 721 C CA . ASP A 1 91 ? 10.795 9.905 7.551 1.00 92.94 91 ASP A CA 1
ATOM 722 C C . ASP A 1 91 ? 10.452 10.899 8.655 1.00 92.94 91 ASP A C 1
ATOM 724 O O . ASP A 1 91 ? 10.083 10.504 9.766 1.00 92.94 91 ASP A O 1
ATOM 728 N N . ARG A 1 92 ? 10.580 12.199 8.375 1.00 94.00 92 ARG A N 1
ATOM 729 C CA . ARG A 1 92 ? 10.206 13.263 9.311 1.00 94.00 92 ARG A CA 1
ATOM 730 C C . ARG A 1 92 ? 8.701 13.254 9.574 1.00 94.00 92 ARG A C 1
ATOM 732 O O . ARG A 1 92 ? 8.291 13.258 10.738 1.00 94.00 92 ARG A O 1
ATOM 739 N N . LEU A 1 93 ? 7.888 13.224 8.519 1.00 93.25 93 LEU A N 1
ATOM 740 C CA . LEU A 1 93 ? 6.427 13.256 8.632 1.00 93.25 93 LEU A CA 1
ATOM 741 C C . LEU A 1 93 ? 5.874 11.956 9.215 1.00 93.25 93 LEU A C 1
ATOM 743 O O . LEU A 1 93 ? 5.051 11.998 10.132 1.00 93.25 93 LEU A O 1
ATOM 747 N N . ARG A 1 94 ? 6.396 10.803 8.782 1.00 92.44 94 ARG A N 1
ATOM 748 C CA . ARG A 1 94 ? 6.056 9.494 9.347 1.00 92.44 94 ARG A CA 1
ATOM 749 C C . ARG A 1 94 ? 6.342 9.453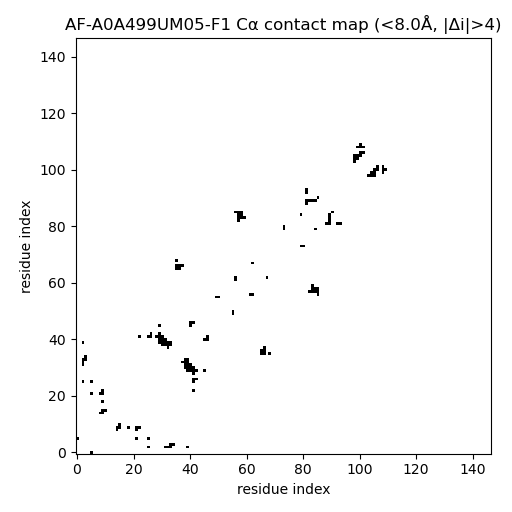 10.842 1.00 92.44 94 ARG A C 1
ATOM 751 O O . ARG A 1 94 ? 5.478 9.018 11.599 1.00 92.44 94 ARG A O 1
ATOM 758 N N . ARG A 1 95 ? 7.506 9.942 11.292 1.00 91.25 95 ARG A N 1
ATOM 759 C CA . ARG A 1 95 ? 7.821 10.032 12.729 1.00 91.25 95 ARG A CA 1
ATOM 760 C C . ARG A 1 95 ? 6.813 10.891 13.479 1.00 91.25 95 ARG A C 1
ATOM 762 O O . ARG A 1 95 ? 6.366 10.471 14.539 1.00 91.25 95 ARG A O 1
ATOM 769 N N . LEU A 1 96 ? 6.435 12.055 12.951 1.00 91.44 96 LEU A N 1
ATOM 770 C CA . LEU A 1 96 ? 5.463 12.936 13.603 1.00 91.44 96 LEU A CA 1
ATOM 771 C C . LEU A 1 96 ? 4.082 12.274 13.729 1.00 91.44 96 LEU A C 1
ATOM 773 O O . LEU A 1 96 ? 3.521 12.248 14.822 1.00 91.44 96 LEU A O 1
ATOM 777 N N . ILE A 1 97 ? 3.568 11.700 12.638 1.00 89.50 97 ILE A N 1
ATOM 778 C CA . ILE A 1 97 ? 2.236 11.078 12.583 1.00 89.50 97 ILE A CA 1
ATOM 779 C C . ILE A 1 97 ? 2.183 9.818 13.453 1.00 89.50 97 ILE A C 1
ATOM 781 O O . ILE A 1 97 ? 1.238 9.622 14.220 1.00 89.50 97 ILE A O 1
ATOM 785 N N . MET A 1 98 ? 3.212 8.969 13.385 1.00 89.88 98 MET A N 1
ATOM 786 C CA . MET A 1 98 ? 3.218 7.685 14.091 1.00 89.88 98 MET A CA 1
ATOM 787 C C . MET A 1 98 ? 3.320 7.823 15.614 1.00 89.88 98 MET A C 1
ATOM 789 O O . MET A 1 98 ? 2.934 6.888 16.311 1.00 89.88 98 MET A O 1
ATOM 793 N N . ARG A 1 99 ? 3.720 8.982 16.166 1.00 89.50 99 ARG A N 1
ATOM 794 C CA . ARG A 1 99 ? 3.636 9.239 17.624 1.00 89.50 99 ARG A CA 1
ATOM 795 C C . ARG A 1 99 ? 2.214 9.072 18.157 1.00 89.50 99 ARG A C 1
ATOM 797 O O . ARG A 1 99 ? 2.019 8.611 19.280 1.00 89.50 99 ARG A O 1
ATOM 804 N N . THR A 1 100 ? 1.216 9.411 17.350 1.00 87.94 100 THR A N 1
ATOM 805 C CA . THR A 1 100 ? -0.183 9.293 17.758 1.00 87.94 100 TH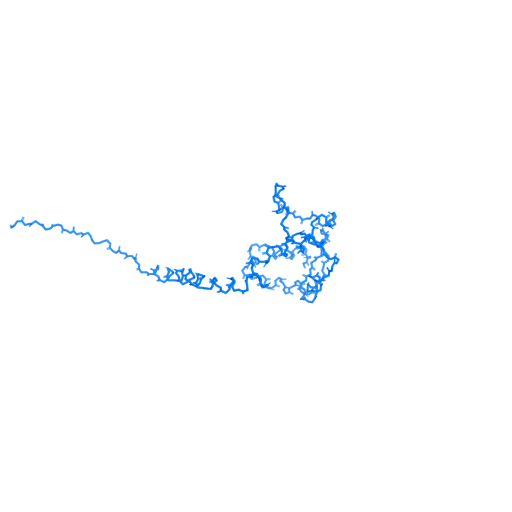R A CA 1
ATOM 806 C C . THR A 1 100 ? -0.662 7.845 17.737 1.00 87.94 100 THR A C 1
ATOM 808 O O . THR A 1 100 ? -1.581 7.526 18.475 1.00 87.94 100 THR A O 1
ATOM 811 N N . TYR A 1 101 ? -0.047 6.953 16.954 1.00 85.81 101 TYR A N 1
ATOM 812 C CA . TYR A 1 101 ? -0.582 5.607 16.698 1.00 85.81 101 TYR A CA 1
ATOM 813 C C . TYR A 1 101 ? 0.276 4.454 17.226 1.00 85.81 101 TYR A C 1
ATOM 815 O O . TYR A 1 101 ? -0.254 3.365 17.433 1.00 85.81 101 TYR A O 1
ATOM 823 N N . GLY A 1 102 ? 1.573 4.669 17.450 1.00 79.25 102 GLY A N 1
ATOM 824 C CA . GLY A 1 102 ? 2.522 3.606 17.765 1.00 79.25 102 GLY A CA 1
ATOM 825 C C . GLY A 1 102 ? 3.305 3.814 19.065 1.00 79.25 102 GLY A C 1
ATOM 826 O O . GLY A 1 102 ? 3.310 4.905 19.652 1.00 79.25 102 GLY A O 1
ATOM 827 N N . PRO A 1 103 ? 4.002 2.768 19.533 1.00 77.25 103 PRO A N 1
ATOM 828 C CA . PRO A 1 103 ? 4.980 2.887 20.608 1.00 77.25 103 PRO A CA 1
ATOM 829 C C . PRO A 1 103 ? 6.123 3.860 20.249 1.00 77.25 103 PRO A C 1
ATOM 831 O O . PRO A 1 103 ? 6.431 4.042 19.070 1.00 77.25 103 PRO A O 1
ATOM 834 N N . PRO A 1 104 ? 6.786 4.483 21.241 1.00 83.62 104 PRO A N 1
ATOM 835 C CA . PRO A 1 104 ? 6.498 4.416 22.680 1.00 83.62 104 PRO A CA 1
ATOM 836 C C . PRO A 1 104 ? 5.392 5.383 23.135 1.00 83.62 104 PRO A C 1
ATOM 838 O O . PRO A 1 104 ? 4.970 5.331 24.283 1.00 83.62 104 PRO A O 1
ATOM 841 N N . HIS A 1 105 ? 4.927 6.272 22.257 1.00 89.62 105 HIS A N 1
ATOM 842 C CA . HIS A 1 105 ? 4.081 7.408 22.628 1.00 89.62 105 HIS A CA 1
ATOM 843 C C . HIS A 1 105 ? 2.615 7.023 22.856 1.00 89.62 105 HIS A C 1
ATOM 845 O O . HIS A 1 105 ? 1.967 7.580 23.736 1.00 89.62 105 HIS A O 1
ATOM 851 N N . SER A 1 106 ? 2.101 6.066 22.080 1.00 88.88 106 SER A N 1
ATOM 852 C CA . SER A 1 106 ? 0.696 5.646 22.133 1.00 88.88 106 SER A CA 1
ATOM 853 C C . SER A 1 106 ? 0.539 4.117 22.049 1.00 88.88 106 SER A C 1
ATOM 855 O O . SER A 1 106 ? -0.238 3.622 21.233 1.00 88.88 106 SER A O 1
ATOM 857 N N . PRO A 1 107 ? 1.246 3.325 22.881 1.00 86.69 107 PRO A N 1
ATOM 858 C CA . PRO A 1 107 ? 1.382 1.874 22.701 1.00 86.69 107 PRO A CA 1
ATOM 859 C C . PRO A 1 107 ? 0.057 1.108 22.812 1.00 86.69 107 PRO A C 1
ATOM 861 O O . PRO A 1 107 ? -0.074 0.018 22.266 1.00 86.69 107 PRO A O 1
ATOM 864 N N . ARG A 1 108 ? -0.938 1.672 23.509 1.00 89.81 108 ARG A N 1
ATOM 865 C CA . ARG A 1 108 ? -2.259 1.056 23.689 1.00 89.81 108 ARG A CA 1
ATOM 866 C C . ARG A 1 108 ? -3.350 1.676 22.826 1.00 89.81 108 ARG A C 1
ATOM 868 O O . ARG A 1 108 ? -4.483 1.229 22.942 1.00 89.81 108 ARG A O 1
ATOM 875 N N . ARG A 1 109 ? -3.064 2.680 21.984 1.00 91.12 109 ARG A N 1
ATOM 876 C CA . ARG A 1 109 ? -4.131 3.402 21.267 1.00 91.12 109 ARG A CA 1
ATOM 877 C C . ARG A 1 109 ? -4.949 2.470 20.383 1.00 91.12 109 ARG A C 1
ATOM 879 O O . ARG A 1 109 ? -6.161 2.430 20.530 1.00 91.12 109 ARG A O 1
ATOM 886 N N . VAL A 1 110 ? -4.290 1.688 19.529 1.00 90.25 110 VAL A N 1
ATOM 887 C CA . VAL A 1 110 ? -4.973 0.725 18.647 1.00 90.25 110 VAL A CA 1
ATOM 888 C C . VAL A 1 110 ? -5.723 -0.331 19.464 1.00 90.25 110 VAL A C 1
ATOM 890 O O . VAL A 1 110 ? -6.880 -0.614 19.177 1.00 90.25 110 VAL A O 1
ATOM 893 N N . TYR A 1 111 ? -5.109 -0.855 20.530 1.00 91.75 111 TYR A N 1
ATOM 894 C CA . TYR A 1 111 ? -5.762 -1.819 21.424 1.00 91.75 111 TYR A CA 1
ATOM 895 C C . TYR A 1 111 ? -7.008 -1.232 22.111 1.00 91.75 111 TYR A C 1
ATOM 897 O O . TYR A 1 111 ? -8.020 -1.911 22.242 1.00 91.75 111 TYR A O 1
ATOM 905 N N . GLY A 1 112 ? -6.961 0.035 22.528 1.00 93.81 112 GLY A N 1
ATOM 906 C CA . GLY A 1 112 ? -8.073 0.724 23.183 1.00 93.81 112 GLY A CA 1
ATOM 907 C C . GLY A 1 112 ? -9.303 0.893 22.289 1.00 93.81 112 GLY A C 1
ATOM 908 O O . GLY A 1 112 ? -10.418 0.894 22.799 1.00 93.81 112 GLY A O 1
ATOM 909 N N . LEU A 1 113 ? -9.119 0.948 20.965 1.00 95.12 113 LEU A N 1
ATOM 910 C CA . LEU A 1 113 ? -10.222 1.018 19.998 1.00 95.12 113 LEU A CA 1
ATOM 911 C C . LEU A 1 113 ? -11.003 -0.298 19.880 1.00 95.12 113 LEU A C 1
ATOM 913 O O . LEU A 1 113 ? -12.090 -0.312 19.309 1.00 95.12 113 LEU A O 1
ATOM 917 N N . HIS A 1 114 ? -10.484 -1.405 20.420 1.00 96.25 114 HIS A N 1
ATOM 918 C CA . HIS A 1 114 ? -11.098 -2.721 20.268 1.00 96.25 114 HIS A CA 1
ATOM 919 C C . HIS A 1 114 ? -12.550 -2.766 20.766 1.00 96.25 114 HIS A C 1
ATOM 921 O O . HIS A 1 114 ? -13.404 -3.327 20.083 1.00 96.25 114 HIS A O 1
ATOM 927 N N . GLY A 1 115 ? -12.846 -2.160 21.922 1.00 97.88 115 GLY A N 1
ATOM 928 C CA . GLY A 1 115 ? -14.198 -2.158 22.490 1.00 97.88 115 GLY A CA 1
ATOM 929 C C . GLY A 1 115 ? -15.203 -1.389 21.629 1.00 97.88 115 GLY A C 1
ATOM 930 O O . GLY A 1 115 ? -16.269 -1.912 21.312 1.00 97.88 115 GLY A O 1
ATOM 931 N N . GLU A 1 116 ? -14.836 -0.181 21.197 1.00 97.88 116 GLU A N 1
ATOM 932 C CA . GLU A 1 116 ? -15.669 0.662 20.330 1.00 97.88 116 GLU A CA 1
ATOM 933 C C . GLU A 1 116 ? -15.931 -0.014 18.978 1.00 97.88 116 GLU A C 1
ATOM 935 O O . GLU A 1 116 ? -17.085 -0.165 18.573 1.00 97.88 116 GLU A O 1
ATOM 940 N N . ILE A 1 117 ? -14.874 -0.501 18.318 1.00 98.00 117 ILE A N 1
ATOM 941 C CA . ILE A 1 117 ? -14.980 -1.213 17.038 1.00 98.00 117 ILE A CA 1
ATOM 942 C C . ILE A 1 117 ? -15.871 -2.449 17.191 1.00 98.00 117 ILE A C 1
ATOM 944 O O . ILE A 1 117 ? -16.753 -2.674 16.363 1.00 98.00 117 ILE A O 1
ATOM 948 N N . SER A 1 118 ? -15.690 -3.228 18.261 1.00 98.06 118 SER A N 1
ATOM 949 C CA . SER A 1 118 ? -16.506 -4.421 18.514 1.00 98.06 118 SER A CA 1
ATOM 950 C C . SER A 1 118 ? -17.980 -4.073 18.709 1.00 98.06 118 SER A C 1
ATOM 952 O O . SER A 1 118 ? -18.841 -4.769 18.172 1.00 98.06 118 SER A O 1
ATOM 954 N N . GLY A 1 119 ? -18.287 -2.985 19.422 1.00 98.25 119 GLY A N 1
ATOM 955 C CA . GLY A 1 119 ? -19.656 -2.496 19.588 1.00 98.25 119 GLY A CA 1
ATOM 956 C C . GLY A 1 119 ? -20.301 -2.084 18.262 1.00 98.25 119 GLY A C 1
ATOM 957 O O . GLY A 1 119 ? -21.418 -2.505 17.964 1.00 98.25 119 GLY A O 1
ATOM 958 N N . ILE A 1 120 ? -19.578 -1.328 17.428 1.00 98.12 120 ILE A N 1
ATOM 959 C CA . ILE A 1 120 ? -20.044 -0.910 16.095 1.00 98.12 120 ILE A CA 1
ATOM 960 C C . ILE A 1 120 ? -20.320 -2.129 15.208 1.00 98.12 120 ILE A C 1
ATOM 962 O O . ILE A 1 120 ? -21.389 -2.222 14.600 1.00 98.12 120 ILE A O 1
ATOM 966 N N . VAL A 1 121 ? -19.376 -3.072 15.148 1.00 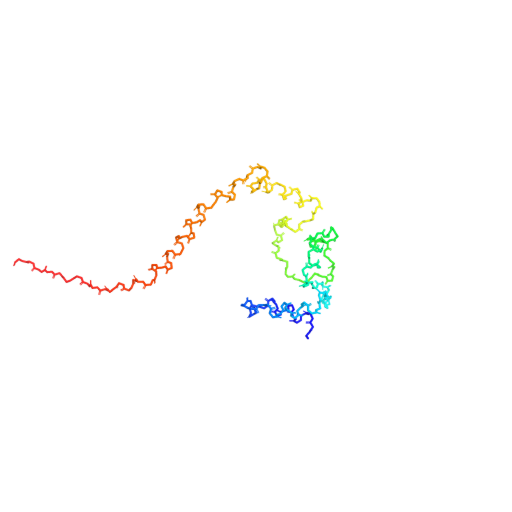97.69 121 VAL A N 1
ATOM 967 C CA . VAL A 1 121 ? -19.493 -4.292 14.336 1.00 97.69 121 VAL A CA 1
ATOM 968 C C . VAL A 1 121 ? -20.652 -5.161 14.819 1.00 97.69 121 VAL A C 1
ATOM 970 O O . VAL A 1 121 ? -21.460 -5.595 14.001 1.00 97.69 121 VAL A O 1
ATOM 973 N N . SER A 1 122 ? -20.789 -5.365 16.131 1.00 97.38 122 SER A N 1
ATOM 974 C CA . SER A 1 122 ? -21.889 -6.153 16.703 1.00 97.38 122 SER A CA 1
ATOM 975 C C . SER A 1 122 ? -23.239 -5.515 16.384 1.00 97.38 122 SER A C 1
ATOM 977 O O . SER A 1 122 ? -24.125 -6.180 15.858 1.00 97.38 122 SER A O 1
ATOM 979 N N . GLY A 1 123 ? -23.361 -4.195 16.564 1.00 97.31 123 GLY A N 1
ATOM 980 C CA . GLY A 1 123 ? -24.577 -3.466 16.213 1.00 97.31 123 GLY A CA 1
ATOM 981 C C . GLY A 1 123 ? -24.914 -3.528 14.718 1.00 97.31 123 GLY A C 1
ATOM 982 O O . GLY A 1 123 ? -26.090 -3.580 14.360 1.00 97.31 123 GLY A O 1
ATOM 983 N N . LEU A 1 124 ? -23.913 -3.528 13.829 1.00 96.75 124 LEU A N 1
ATOM 984 C CA . LEU A 1 124 ? -24.118 -3.749 12.392 1.00 96.75 124 LEU A CA 1
ATOM 985 C C . LEU A 1 124 ? -24.646 -5.163 12.115 1.00 96.75 124 LEU A C 1
ATOM 987 O O . LEU A 1 124 ? -25.614 -5.308 11.371 1.00 96.75 124 LEU A O 1
ATOM 991 N N . ILE A 1 125 ? -24.052 -6.186 12.734 1.00 96.62 125 ILE A N 1
ATOM 992 C CA . ILE A 1 125 ? -24.459 -7.590 12.585 1.00 96.62 125 ILE A CA 1
ATOM 993 C C . ILE A 1 125 ? -25.887 -7.806 13.100 1.00 96.62 125 ILE A C 1
ATOM 995 O O . ILE A 1 125 ? -26.701 -8.415 12.407 1.00 96.62 125 ILE A O 1
ATOM 999 N N . ASP A 1 126 ? -26.224 -7.273 14.273 1.00 95.94 126 ASP A N 1
ATOM 1000 C CA . ASP A 1 126 ? -27.550 -7.435 14.873 1.00 95.94 126 ASP A CA 1
ATOM 1001 C C . ASP A 1 126 ? -28.655 -6.825 14.000 1.00 95.94 126 ASP A C 1
ATOM 1003 O O . ASP A 1 126 ? -29.728 -7.414 13.850 1.00 95.94 126 ASP A O 1
ATOM 1007 N N . ARG A 1 127 ? -28.380 -5.699 13.325 1.00 94.38 127 ARG A N 1
ATOM 1008 C CA . ARG A 1 127 ? -29.321 -5.097 12.364 1.00 94.38 127 ARG A CA 1
ATOM 1009 C C . ARG A 1 127 ? -29.600 -5.990 11.157 1.00 94.38 127 ARG A C 1
ATOM 1011 O O . ARG A 1 127 ? -30.742 -6.036 10.706 1.00 94.38 127 ARG A O 1
ATOM 1018 N N . PHE A 1 128 ? -28.610 -6.732 10.660 1.00 91.06 128 PHE A N 1
ATOM 1019 C CA . PHE A 1 128 ? -28.850 -7.716 9.598 1.00 91.06 128 PHE A CA 1
ATOM 1020 C C . PHE A 1 128 ? -29.745 -8.870 10.070 1.00 91.06 128 PHE A C 1
ATOM 1022 O O . PHE A 1 128 ? -30.524 -9.400 9.282 1.00 91.06 128 PHE A O 1
ATOM 1029 N N . ARG A 1 129 ? -29.685 -9.234 11.357 1.00 83.50 129 ARG A N 1
ATOM 1030 C CA . ARG A 1 129 ? -30.511 -10.306 11.941 1.00 83.50 129 ARG A CA 1
ATOM 1031 C C . ARG A 1 129 ? -31.955 -9.852 12.179 1.00 83.50 129 ARG A C 1
ATOM 1033 O O . ARG A 1 129 ? -32.882 -10.611 11.907 1.00 83.50 129 ARG A O 1
ATOM 1040 N N . GLY A 1 130 ? -32.147 -8.605 12.616 1.00 64.38 130 GLY A N 1
ATOM 1041 C CA . GLY A 1 130 ? -33.466 -7.997 12.847 1.00 64.38 130 GLY A CA 1
ATOM 1042 C C . GLY A 1 130 ? -34.250 -7.626 11.578 1.00 64.38 130 GLY A C 1
ATOM 1043 O O . GLY A 1 130 ? -35.453 -7.399 11.653 1.00 64.38 130 GLY A O 1
ATOM 1044 N N . GLY A 1 131 ? -33.606 -7.599 10.405 1.00 56.78 131 GLY A N 1
ATOM 1045 C CA . GLY A 1 131 ? -34.229 -7.262 9.116 1.00 56.78 131 GLY A CA 1
ATOM 1046 C C . GLY A 1 131 ? -35.018 -8.388 8.433 1.00 56.78 131 GLY A C 1
ATOM 1047 O O . GLY A 1 131 ? -35.537 -8.173 7.343 1.00 56.78 131 GLY A O 1
ATOM 1048 N N . SER A 1 132 ? -35.124 -9.577 9.043 1.00 52.41 132 SER A N 1
ATOM 1049 C CA . SER A 1 132 ? -35.864 -10.722 8.472 1.00 52.41 132 SER A CA 1
ATOM 1050 C C . SER A 1 132 ? -37.286 -10.911 9.021 1.00 52.41 132 SER A C 1
ATOM 1052 O O . SER A 1 132 ? -37.968 -11.854 8.630 1.00 52.41 132 SER A O 1
ATOM 1054 N N . GLY A 1 133 ? -37.773 -10.021 9.892 1.00 52.88 133 GLY A N 1
ATOM 1055 C CA . GLY A 1 133 ? -39.071 -10.215 10.540 1.00 52.88 133 GLY A CA 1
ATOM 1056 C C . GLY A 1 133 ? -39.722 -8.929 11.025 1.00 52.88 133 GLY A C 1
ATOM 1057 O O . GLY A 1 133 ? -39.805 -8.701 12.224 1.00 52.88 133 GLY A O 1
ATOM 1058 N N . SER A 1 134 ? -40.216 -8.101 10.106 1.00 50.66 134 SER A N 1
ATOM 1059 C CA . SER A 1 134 ? -41.309 -7.173 10.416 1.00 50.66 134 SER A CA 1
ATOM 1060 C C . SER A 1 134 ? -42.031 -6.748 9.137 1.00 50.66 134 SER A C 1
ATOM 1062 O O . SER A 1 134 ? -41.936 -5.613 8.679 1.00 50.66 134 SER A O 1
ATOM 1064 N N . THR A 1 135 ? -42.770 -7.678 8.533 1.00 46.75 135 THR A N 1
ATOM 1065 C CA . THR A 1 135 ? -44.013 -7.304 7.852 1.00 46.75 135 THR A CA 1
ATOM 1066 C C . THR A 1 135 ? -45.080 -7.222 8.936 1.00 46.75 135 THR A C 1
ATOM 1068 O O . THR A 1 135 ? -45.786 -8.192 9.209 1.00 46.75 135 THR A O 1
ATOM 1071 N N . SER A 1 136 ? -45.136 -6.088 9.630 1.00 46.16 136 SER A N 1
ATOM 1072 C CA . SER A 1 136 ? -46.225 -5.769 10.543 1.00 46.16 136 SER A CA 1
ATOM 1073 C C . SER A 1 136 ? -47.517 -5.651 9.735 1.00 46.16 136 SER A C 1
ATOM 1075 O O . SER A 1 136 ? -47.754 -4.689 9.009 1.00 46.16 136 SER A O 1
ATOM 1077 N N . SER A 1 137 ? -48.351 -6.682 9.853 1.00 43.84 137 SER A N 1
ATOM 1078 C CA . SER A 1 137 ? -49.740 -6.694 9.419 1.00 43.84 137 SER A CA 1
ATOM 1079 C C . SER A 1 137 ? -50.482 -5.511 10.039 1.00 43.84 137 SER A C 1
ATOM 1081 O O . SER A 1 137 ? -50.694 -5.459 11.252 1.00 43.84 137 SER A O 1
ATOM 1083 N N . THR A 1 138 ? -50.894 -4.569 9.197 1.00 49.72 138 THR A N 1
ATOM 1084 C CA . THR A 1 138 ? -51.879 -3.541 9.522 1.00 49.72 138 THR A CA 1
ATOM 1085 C C . THR A 1 138 ? -53.170 -4.227 9.967 1.00 49.72 138 THR A C 1
ATOM 1087 O O . THR A 1 138 ? -53.899 -4.770 9.146 1.00 49.72 138 THR A O 1
ATOM 1090 N N . THR A 1 139 ? -53.451 -4.229 11.269 1.00 45.28 139 THR A N 1
ATOM 1091 C CA . THR A 1 139 ? -54.796 -4.508 11.786 1.00 45.28 139 THR A CA 1
ATOM 1092 C C . THR A 1 139 ? -55.265 -3.249 12.497 1.00 45.28 139 THR A C 1
ATOM 1094 O O . THR A 1 139 ? -54.768 -2.897 13.564 1.00 45.28 139 THR A O 1
ATOM 1097 N N . SER A 1 140 ? -56.158 -2.521 11.833 1.00 41.00 140 SER A N 1
ATOM 1098 C CA . SER A 1 140 ? -56.804 -1.313 12.343 1.00 41.00 140 SER A CA 1
ATOM 1099 C C . SER A 1 140 ? -57.684 -1.633 13.560 1.00 41.00 140 SER A C 1
ATOM 1101 O O . SER A 1 140 ? -58.337 -2.678 13.560 1.00 41.00 140 SER A O 1
ATOM 1103 N N . PRO A 1 141 ? -57.770 -0.754 14.574 1.00 47.84 141 PRO A N 1
ATOM 1104 C CA . PRO A 1 141 ? -58.701 -0.936 15.677 1.00 47.84 141 PRO A CA 1
ATOM 1105 C C . PRO A 1 141 ? -60.095 -0.429 15.278 1.00 47.84 141 PRO A C 1
ATOM 1107 O O . PRO A 1 141 ? -60.268 0.728 14.895 1.00 47.84 141 PRO A O 1
ATOM 1110 N N . THR A 1 142 ? -61.099 -1.296 15.377 1.00 49.66 142 THR A N 1
ATOM 1111 C CA . THR A 1 142 ? -62.517 -0.925 15.271 1.00 49.66 142 THR A CA 1
ATOM 1112 C C . THR A 1 142 ? -62.952 -0.227 16.568 1.00 49.66 142 THR A C 1
ATOM 1114 O O . THR A 1 142 ? -62.714 -0.786 17.641 1.00 49.66 142 THR A O 1
ATOM 111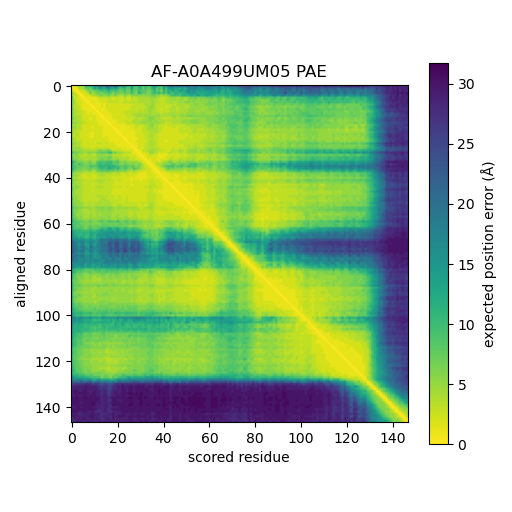7 N N . PRO A 1 143 ? -63.590 0.957 16.535 1.00 53.19 143 PRO A N 1
ATOM 1118 C CA . PRO A 1 143 ? -64.098 1.583 17.748 1.00 53.19 143 PRO A CA 1
ATOM 1119 C C . PRO A 1 143 ? -65.436 0.955 18.164 1.00 53.19 143 PRO A C 1
ATOM 1121 O O . PRO A 1 143 ? -66.351 0.803 17.356 1.00 53.19 143 PRO A O 1
ATOM 1124 N N . SER A 1 144 ? -65.538 0.609 19.446 1.00 47.38 144 SER A N 1
ATOM 1125 C CA . SER A 1 144 ? -66.779 0.209 20.115 1.00 47.38 144 SER A CA 1
ATOM 1126 C C . SER A 1 144 ? -67.569 1.455 20.535 1.00 47.38 144 SER A C 1
ATOM 1128 O O . SER A 1 144 ? -66.965 2.345 21.137 1.00 47.38 144 SER A O 1
ATOM 1130 N N . PRO A 1 145 ? -68.893 1.536 20.313 1.00 51.66 145 PRO A N 1
ATOM 1131 C CA . PRO A 1 145 ? -69.735 2.503 21.000 1.00 51.66 145 PRO A CA 1
ATOM 1132 C C . PRO A 1 145 ? -70.384 1.869 22.244 1.00 51.66 145 PRO A C 1
ATOM 1134 O O . PRO A 1 145 ? -71.054 0.844 22.155 1.00 51.66 145 PRO A O 1
ATOM 1137 N N . SER A 1 146 ? -70.157 2.492 23.401 1.00 45.97 146 SER A N 1
ATOM 1138 C CA . SER A 1 146 ? -70.986 2.379 24.617 1.00 45.97 146 SER A CA 1
ATOM 1139 C C . SER A 1 146 ? -72.249 3.257 24.481 1.00 45.97 146 SER A C 1
ATOM 1141 O O . SER A 1 146 ? -72.259 4.115 23.590 1.00 45.97 146 SER A O 1
ATOM 1143 N N . PRO A 1 147 ? -73.251 3.190 25.386 1.00 53.62 147 PRO A N 1
ATOM 1144 C CA . PRO A 1 147 ? -73.405 2.344 26.580 1.00 53.62 147 PRO A CA 1
ATOM 1145 C C . PRO A 1 147 ? -74.525 1.293 26.504 1.00 53.62 147 PRO A C 1
ATOM 1147 O O . PRO A 1 147 ? -75.419 1.411 25.638 1.00 53.62 147 PRO A O 1
#

Foldseek 3Di:
DAPVVLVVCLPDPVCVVPSVVSLVVCVVPQWDQHPLGDIDGRDDVVVVCLVPDLVNALACVPDDPSNPPDPPPDDPVDDDDLVSHHPPSVVVVCVVVCLCPPPDNCPCVVVVCVVVVVVVVVVVVVVVVVVPDDPPDDDDDDDDDDD

Nearest PDB structures (foldseek):
  3buj-assembly1_A  TM=6.249E-01  e=1.807E-02  Micromonospora echinospora